Protein AF-A7TD59-F1 (afdb_monomer_lite)

Radius of gyration: 15.63 Å; chains: 1; bounding box: 38×25×46 Å

Organism: Nematostella vectensis (NCBI:txid45351)

Structure (mmCIF, N/CA/C/O backbone):
data_AF-A7TD59-F1
#
_entry.id   AF-A7TD59-F1
#
loop_
_atom_site.group_PDB
_atom_site.id
_atom_site.type_symbol
_atom_site.label_atom_id
_atom_site.label_alt_id
_atom_site.label_comp_id
_atom_site.label_asym_id
_atom_site.label_entity_id
_atom_site.label_seq_id
_atom_site.pdbx_PDB_ins_code
_atom_site.Cartn_x
_atom_site.Cartn_y
_atom_site.Cartn_z
_atom_site.occupancy
_atom_site.B_iso_or_equiv
_atom_site.auth_seq_id
_atom_site.auth_comp_id
_atom_site.auth_asym_id
_atom_site.auth_atom_id
_atom_site.pdbx_PDB_model_num
ATOM 1 N N . THR A 1 1 ? 8.533 -1.739 -22.600 1.00 69.38 1 THR A N 1
ATOM 2 C CA . THR A 1 1 ? 9.872 -2.380 -22.702 1.00 69.38 1 THR A CA 1
ATOM 3 C C . THR A 1 1 ? 10.153 -3.198 -21.450 1.00 69.38 1 THR A C 1
ATOM 5 O O . THR A 1 1 ? 9.457 -2.993 -20.465 1.00 69.38 1 THR A O 1
ATOM 8 N N . THR A 1 2 ? 11.112 -4.129 -21.446 1.00 75.88 2 THR A N 1
ATOM 9 C CA . THR A 1 2 ? 11.546 -4.809 -20.208 1.00 75.88 2 THR A CA 1
ATOM 10 C C . THR A 1 2 ? 13.013 -4.498 -19.954 1.00 75.88 2 THR A C 1
ATOM 12 O O . THR A 1 2 ? 13.840 -4.724 -20.834 1.00 75.88 2 THR A O 1
ATOM 15 N N . VAL A 1 3 ? 13.325 -3.975 -18.768 1.00 78.25 3 VAL A N 1
ATOM 16 C CA . VAL A 1 3 ? 14.696 -3.672 -18.338 1.00 78.25 3 VAL A CA 1
ATOM 17 C C . VAL A 1 3 ? 15.081 -4.638 -17.224 1.00 78.25 3 VAL A C 1
ATOM 19 O O . VAL A 1 3 ? 14.393 -4.714 -16.207 1.00 78.25 3 VAL A O 1
ATOM 22 N N . ALA A 1 4 ? 16.180 -5.367 -17.429 1.00 78.88 4 ALA A N 1
ATOM 23 C CA . ALA A 1 4 ? 16.814 -6.206 -16.419 1.00 78.88 4 ALA A CA 1
ATOM 24 C C . ALA A 1 4 ? 18.222 -5.668 -16.153 1.00 78.88 4 ALA A C 1
ATOM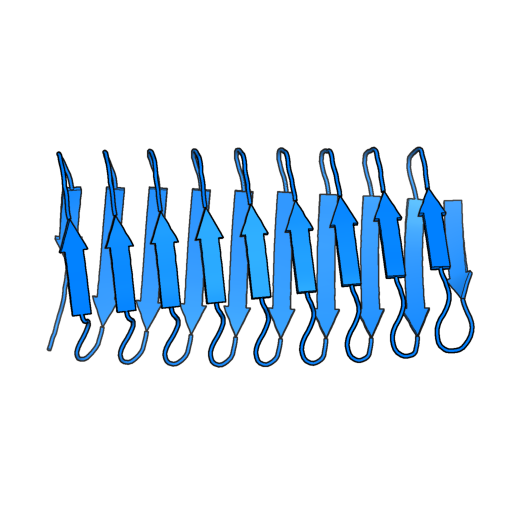 26 O O . ALA A 1 4 ? 19.025 -5.577 -17.083 1.00 78.88 4 ALA A O 1
ATOM 27 N N . ALA A 1 5 ? 18.508 -5.281 -14.911 1.00 71.38 5 ALA A N 1
ATOM 28 C CA . ALA A 1 5 ? 19.743 -4.581 -14.567 1.00 71.38 5 ALA A CA 1
ATOM 29 C C . ALA A 1 5 ? 20.557 -5.297 -13.470 1.00 71.38 5 ALA A C 1
ATOM 31 O O . ALA A 1 5 ? 20.006 -5.987 -12.612 1.00 71.38 5 ALA A O 1
ATOM 32 N N . THR A 1 6 ? 21.882 -5.147 -13.561 1.00 62.97 6 THR A N 1
ATOM 33 C CA . THR A 1 6 ? 22.938 -5.722 -12.698 1.00 62.97 6 THR A CA 1
ATOM 34 C C . THR A 1 6 ? 23.104 -4.927 -11.390 1.00 62.97 6 THR A C 1
ATOM 36 O O . THR A 1 6 ? 22.471 -3.888 -11.290 1.00 62.97 6 THR A O 1
ATOM 39 N N . PRO A 1 7 ? 23.952 -5.329 -10.414 1.00 69.75 7 PRO A N 1
ATOM 40 C CA . PRO A 1 7 ? 24.019 -4.710 -9.084 1.00 69.75 7 PRO A CA 1
ATOM 41 C C . PRO A 1 7 ? 24.201 -3.193 -9.068 1.00 69.75 7 PRO A C 1
ATOM 43 O O . PRO A 1 7 ? 25.058 -2.660 -9.767 1.00 69.75 7 PRO A O 1
ATOM 46 N N . SER A 1 8 ? 23.418 -2.540 -8.214 1.00 76.31 8 SER A N 1
ATOM 47 C CA . SER A 1 8 ? 23.323 -1.093 -8.005 1.00 76.31 8 SER A CA 1
ATOM 48 C C . SER A 1 8 ? 23.076 -0.279 -9.280 1.00 76.31 8 SER A C 1
ATOM 50 O O . SER A 1 8 ? 23.808 0.676 -9.542 1.00 76.31 8 SER A O 1
ATOM 52 N N . PRO A 1 9 ? 22.078 -0.639 -10.109 1.00 81.62 9 PRO A N 1
ATOM 53 C CA . PRO A 1 9 ? 21.825 0.082 -11.342 1.00 81.62 9 PRO A CA 1
ATOM 54 C C . PRO A 1 9 ? 21.027 1.362 -11.077 1.00 81.62 9 PRO A C 1
ATOM 56 O O . PRO A 1 9 ? 20.126 1.377 -10.236 1.00 81.62 9 PRO A O 1
ATOM 59 N N . THR A 1 10 ? 21.302 2.397 -11.867 1.00 84.69 10 THR A N 1
ATOM 60 C CA . THR A 1 10 ? 20.399 3.541 -12.041 1.00 84.69 10 THR A CA 1
ATOM 61 C C . THR A 1 10 ? 19.603 3.326 -13.323 1.00 84.69 10 THR A C 1
ATOM 63 O O . THR A 1 10 ? 20.189 3.103 -14.385 1.00 84.69 10 THR A O 1
ATOM 66 N N . VAL A 1 11 ? 18.276 3.336 -13.224 1.00 81.88 11 VAL A N 1
ATOM 67 C CA . VAL A 1 11 ? 17.365 3.116 -14.351 1.00 81.88 11 VAL A CA 1
ATOM 68 C C . VAL A 1 11 ? 16.422 4.306 -14.465 1.00 81.88 11 VAL A C 1
ATOM 70 O O . VAL A 1 11 ? 15.571 4.493 -13.604 1.00 81.88 11 VAL A O 1
ATOM 73 N N . GLU A 1 12 ? 16.547 5.057 -15.557 1.00 82.94 12 GLU A N 1
ATOM 74 C CA . GLU A 1 12 ? 15.649 6.160 -15.909 1.00 82.94 12 GLU A CA 1
ATOM 75 C C . GLU A 1 12 ? 14.738 5.740 -17.065 1.00 82.94 12 GLU A C 1
ATOM 77 O O . GLU A 1 12 ? 15.205 5.301 -18.123 1.00 82.94 12 GLU A O 1
ATOM 82 N N . ILE A 1 13 ? 13.423 5.853 -16.871 1.00 74.81 13 ILE A N 1
ATOM 83 C CA . ILE A 1 13 ? 12.421 5.439 -17.857 1.00 74.81 13 ILE A CA 1
ATOM 84 C C . ILE A 1 13 ? 11.358 6.516 -18.030 1.00 74.81 13 ILE A C 1
ATOM 86 O O . ILE A 1 13 ? 10.703 6.944 -17.082 1.00 74.81 13 ILE A O 1
ATOM 90 N N . ALA A 1 14 ? 11.100 6.871 -19.287 1.00 72.56 14 ALA A N 1
ATOM 91 C CA . ALA A 1 14 ? 10.077 7.852 -19.625 1.00 72.56 14 ALA A CA 1
ATOM 92 C C . ALA A 1 14 ? 8.659 7.260 -19.779 1.00 72.56 14 ALA A C 1
ATOM 94 O O . ALA A 1 14 ? 7.701 7.909 -19.375 1.00 72.56 14 ALA A O 1
ATOM 95 N N . LEU A 1 15 ? 8.492 6.064 -20.364 1.00 77.75 15 LEU A N 1
ATOM 96 C CA . LEU A 1 15 ? 7.165 5.489 -20.650 1.00 77.75 15 LEU A CA 1
ATOM 97 C C . LEU A 1 15 ? 7.147 3.950 -20.666 1.00 77.75 15 LEU A C 1
ATOM 99 O O . LEU A 1 15 ? 8.126 3.312 -21.071 1.00 77.75 15 LEU A O 1
ATOM 103 N N . ASP A 1 16 ? 5.993 3.377 -20.309 1.00 76.50 16 ASP A N 1
ATOM 104 C CA . ASP A 1 16 ? 5.516 2.031 -20.673 1.00 76.50 16 ASP A CA 1
ATOM 105 C C . ASP A 1 16 ? 6.562 0.917 -20.552 1.00 76.50 16 ASP A C 1
ATOM 107 O O . ASP A 1 16 ? 7.007 0.292 -21.529 1.00 76.50 16 ASP A O 1
ATOM 111 N N . THR A 1 17 ? 6.999 0.647 -19.326 1.00 76.94 17 THR A N 1
ATOM 112 C CA . THR A 1 17 ? 8.092 -0.293 -19.069 1.00 76.94 17 THR A CA 1
ATOM 113 C C . THR A 1 17 ? 7.864 -1.137 -17.823 1.00 76.94 17 THR A C 1
ATOM 115 O O . THR A 1 17 ? 7.274 -0.715 -16.831 1.00 76.94 17 THR A O 1
ATOM 118 N N . THR A 1 18 ? 8.364 -2.366 -17.892 1.00 81.88 18 THR A N 1
ATOM 119 C CA . THR A 1 18 ? 8.509 -3.261 -16.749 1.00 81.88 18 THR A CA 1
ATOM 120 C C . THR A 1 18 ? 9.975 -3.304 -16.341 1.00 81.88 18 THR A C 1
ATOM 122 O O . THR A 1 18 ? 10.841 -3.598 -17.171 1.00 81.88 18 THR A O 1
ATOM 125 N N . VAL A 1 19 ? 10.257 -3.034 -15.070 1.00 80.75 19 VAL A N 1
ATOM 126 C CA . VAL A 1 19 ? 11.617 -3.040 -14.517 1.00 80.75 19 VAL A CA 1
ATOM 127 C C . VAL A 1 19 ? 11.778 -4.196 -13.548 1.00 80.75 19 VAL A C 1
ATOM 129 O O . VAL A 1 19 ? 10.979 -4.345 -12.627 1.00 80.75 19 VAL A O 1
ATOM 132 N N . ALA A 1 20 ? 12.839 -4.977 -13.740 1.00 83.62 20 ALA A N 1
ATOM 133 C CA . ALA A 1 20 ? 13.334 -5.949 -12.775 1.00 83.62 20 ALA A CA 1
ATOM 134 C C . ALA A 1 20 ? 14.802 -5.626 -12.457 1.00 83.62 20 ALA A C 1
ATOM 136 O O . ALA A 1 20 ? 15.675 -5.820 -13.304 1.00 83.62 20 ALA A O 1
ATOM 137 N N . ALA A 1 21 ? 15.096 -5.099 -11.267 1.00 78.94 21 ALA A N 1
ATOM 138 C CA . ALA A 1 21 ? 16.436 -4.592 -10.952 1.00 78.94 21 ALA A CA 1
ATOM 139 C C . ALA A 1 21 ? 16.951 -5.094 -9.599 1.00 78.94 21 ALA A C 1
ATOM 141 O O . ALA A 1 21 ? 16.226 -5.058 -8.600 1.00 78.94 21 ALA A O 1
ATOM 142 N N . THR A 1 22 ? 18.204 -5.570 -9.580 1.00 78.06 22 THR A N 1
ATOM 143 C CA . THR A 1 22 ? 18.815 -6.168 -8.384 1.00 78.06 22 THR A CA 1
ATOM 144 C C . THR A 1 22 ? 20.346 -6.084 -8.348 1.00 78.06 22 THR A C 1
ATOM 146 O O . THR A 1 22 ? 20.957 -6.281 -9.402 1.00 78.06 22 THR A O 1
ATOM 149 N N . PRO A 1 23 ? 20.993 -6.018 -7.159 1.00 80.69 23 PRO A N 1
ATOM 150 C CA . PRO A 1 23 ? 20.570 -5.449 -5.863 1.00 80.69 23 PRO A CA 1
ATOM 151 C C . PRO A 1 23 ? 20.668 -3.916 -5.775 1.00 80.69 23 PRO A C 1
ATOM 153 O O . PRO A 1 23 ? 21.443 -3.316 -6.503 1.00 80.69 23 PRO A O 1
ATOM 156 N N . SER A 1 24 ? 19.934 -3.293 -4.850 1.00 79.00 24 SER A N 1
ATOM 157 C CA . SER A 1 24 ? 19.988 -1.858 -4.491 1.00 79.00 24 SER A CA 1
ATOM 158 C C . SER A 1 24 ? 19.874 -0.869 -5.660 1.00 79.00 24 SER A C 1
ATOM 160 O O . SER A 1 24 ? 20.749 -0.015 -5.811 1.00 79.00 24 SER A O 1
ATOM 162 N N . PRO A 1 25 ? 18.847 -0.991 -6.521 1.00 81.31 25 PRO A N 1
ATOM 163 C CA . PRO A 1 25 ? 18.673 -0.084 -7.646 1.00 81.31 25 PRO A CA 1
ATOM 164 C C . PRO A 1 25 ? 18.111 1.277 -7.242 1.00 81.31 25 PRO A C 1
ATOM 166 O O . PRO A 1 25 ? 17.303 1.368 -6.320 1.00 81.31 25 PRO A O 1
ATOM 169 N N . THR A 1 26 ? 18.472 2.294 -8.020 1.00 85.62 26 THR A N 1
ATOM 170 C CA . THR A 1 26 ? 17.741 3.561 -8.097 1.00 85.62 26 THR A CA 1
ATOM 171 C C . THR A 1 26 ? 16.918 3.549 -9.377 1.00 85.62 26 THR A C 1
ATOM 173 O O . THR A 1 26 ? 17.464 3.354 -10.465 1.00 85.62 26 THR A O 1
ATOM 176 N N . VAL A 1 27 ? 15.604 3.700 -9.258 1.00 82.12 27 VAL A N 1
ATOM 177 C CA . VAL A 1 27 ? 14.675 3.624 -10.387 1.00 82.12 27 VAL A CA 1
ATOM 178 C C . VAL A 1 27 ? 13.836 4.893 -10.423 1.00 82.12 27 VAL A C 1
ATOM 180 O O . VAL A 1 27 ? 13.055 5.129 -9.507 1.00 82.12 27 VAL A O 1
ATOM 183 N N . GLU A 1 28 ? 13.980 5.668 -11.492 1.00 82.88 28 GLU A N 1
ATOM 184 C CA . GLU A 1 28 ? 13.228 6.899 -11.741 1.00 82.88 28 GLU A CA 1
ATOM 185 C C . GLU A 1 28 ? 12.307 6.699 -12.943 1.00 82.88 28 GLU A C 1
ATOM 187 O O . GLU A 1 28 ? 12.749 6.298 -14.030 1.00 82.88 28 GLU A O 1
ATOM 192 N N . ILE A 1 29 ? 11.007 6.940 -12.751 1.00 73.94 29 ILE A N 1
ATOM 193 C CA . ILE A 1 29 ? 10.011 6.667 -13.785 1.00 73.94 29 ILE A CA 1
ATOM 194 C C . ILE A 1 29 ? 8.971 7.770 -13.923 1.00 73.94 29 ILE A C 1
ATOM 196 O O . ILE A 1 29 ? 8.309 8.162 -12.966 1.00 73.94 29 ILE A O 1
ATOM 200 N N . ALA A 1 30 ? 8.730 8.192 -15.162 1.00 71.94 30 ALA A N 1
ATOM 201 C CA . ALA A 1 30 ? 7.726 9.208 -15.444 1.00 71.94 30 ALA A CA 1
ATOM 202 C C . ALA A 1 30 ? 6.289 8.659 -15.589 1.00 71.94 30 ALA A C 1
ATOM 204 O O . ALA A 1 30 ? 5.383 9.226 -14.983 1.00 71.94 30 ALA A O 1
ATOM 205 N N . LEU A 1 31 ? 6.035 7.596 -16.370 1.00 76.50 31 LEU A N 1
ATOM 206 C CA . LEU A 1 31 ? 4.652 7.219 -16.721 1.00 76.50 31 LEU A CA 1
ATOM 207 C C . LEU A 1 31 ? 4.427 5.718 -16.987 1.00 76.50 31 LEU A C 1
ATOM 209 O O . LEU A 1 31 ? 5.215 5.095 -17.698 1.00 76.50 31 LEU A O 1
ATOM 213 N N . ASP A 1 32 ? 3.307 5.192 -16.470 1.00 76.56 32 ASP A N 1
ATOM 214 C CA . ASP A 1 32 ? 2.684 3.897 -16.809 1.00 76.56 32 ASP A CA 1
ATOM 215 C C . ASP A 1 32 ? 3.652 2.700 -16.722 1.00 76.56 32 ASP A C 1
ATOM 217 O O . ASP A 1 32 ? 4.076 2.114 -17.719 1.00 76.56 32 ASP A O 1
ATOM 221 N N . THR A 1 33 ? 4.039 2.302 -15.505 1.00 74.12 33 THR A N 1
ATOM 222 C CA . THR A 1 33 ? 5.033 1.228 -15.313 1.00 74.12 33 THR A CA 1
ATOM 223 C C . THR A 1 33 ? 4.747 0.271 -14.169 1.00 74.12 33 THR A C 1
ATOM 225 O O . THR A 1 33 ? 3.984 0.535 -13.237 1.00 74.12 33 THR A O 1
ATOM 228 N N . THR A 1 34 ? 5.410 -0.884 -14.259 1.00 82.19 34 THR A N 1
ATOM 229 C CA . THR A 1 34 ? 5.479 -1.880 -13.191 1.00 82.19 34 THR A CA 1
ATOM 230 C C . THR A 1 34 ? 6.929 -2.086 -12.775 1.00 82.19 34 THR A C 1
ATOM 232 O O . THR A 1 34 ? 7.776 -2.407 -13.612 1.00 82.19 34 THR A O 1
ATOM 235 N N . VAL A 1 35 ? 7.213 -1.944 -11.482 1.00 80.75 35 VAL A N 1
ATOM 236 C CA . VAL A 1 35 ? 8.561 -2.098 -10.920 1.00 80.75 35 VAL A CA 1
ATOM 237 C C . VAL A 1 35 ? 8.602 -3.272 -9.955 1.00 80.75 35 VAL A C 1
ATOM 239 O O . VAL A 1 35 ? 7.818 -3.329 -9.011 1.00 80.75 35 VAL A O 1
ATOM 242 N N . ALA A 1 36 ? 9.554 -4.178 -10.172 1.00 83.19 36 ALA A N 1
ATOM 243 C CA . ALA A 1 36 ? 9.964 -5.210 -9.231 1.00 83.19 36 ALA A CA 1
ATOM 244 C C . ALA A 1 36 ? 11.449 -5.011 -8.890 1.00 83.19 36 ALA A 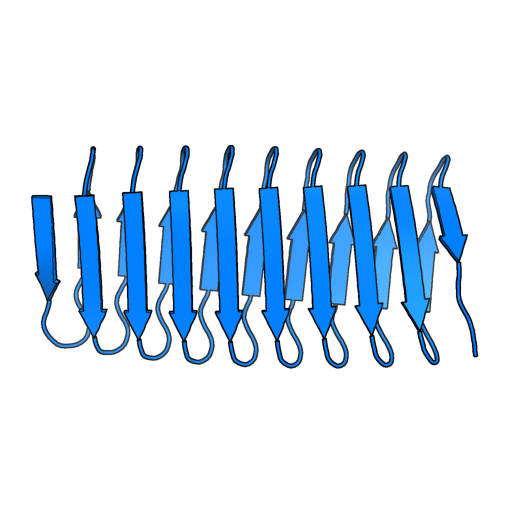C 1
ATOM 246 O O . ALA A 1 36 ? 12.325 -5.253 -9.721 1.00 83.19 36 ALA A O 1
ATOM 247 N N . ALA A 1 37 ? 11.756 -4.542 -7.682 1.00 79.50 37 ALA A N 1
ATOM 248 C CA . ALA A 1 37 ? 13.116 -4.128 -7.333 1.00 79.50 37 ALA A CA 1
ATOM 249 C C . ALA A 1 37 ? 13.559 -4.705 -5.985 1.00 79.50 37 ALA A C 1
ATOM 251 O O . ALA A 1 37 ? 12.839 -4.593 -4.989 1.00 79.50 37 ALA A O 1
ATOM 252 N N . THR A 1 38 ? 14.733 -5.350 -5.956 1.00 78.88 38 THR A N 1
ATOM 253 C CA . THR A 1 38 ? 15.225 -6.029 -4.744 1.00 78.88 38 THR A CA 1
ATOM 254 C C . THR A 1 38 ? 16.742 -6.158 -4.675 1.00 78.88 38 THR A C 1
ATOM 256 O O . THR A 1 38 ? 17.344 -6.344 -5.723 1.00 78.88 38 THR A O 1
ATOM 259 N N . PRO A 1 39 ? 17.379 -6.235 -3.489 1.00 81.56 39 PRO A N 1
ATOM 260 C CA . PRO A 1 39 ? 17.048 -5.639 -2.187 1.00 81.56 39 PRO A CA 1
ATOM 261 C C . PRO A 1 39 ? 17.251 -4.122 -2.113 1.00 81.56 39 PRO A C 1
ATOM 263 O O . PRO A 1 39 ? 18.038 -3.584 -2.876 1.00 81.56 39 PRO A O 1
ATOM 266 N N . SER A 1 40 ? 16.600 -3.458 -1.157 1.00 80.44 40 SER A N 1
ATOM 267 C CA . SER A 1 40 ? 16.800 -2.047 -0.767 1.00 80.44 40 SER A CA 1
ATOM 268 C C . SER A 1 40 ? 16.809 -1.042 -1.922 1.00 80.44 40 SER A C 1
ATOM 270 O O . SER A 1 40 ? 17.793 -0.319 -2.083 1.00 80.44 40 SER A O 1
ATOM 272 N N . PRO A 1 41 ? 15.766 -1.025 -2.771 1.00 81.44 41 PRO A N 1
ATOM 273 C CA . PRO A 1 41 ? 15.687 -0.075 -3.868 1.00 81.44 41 PRO A CA 1
ATOM 274 C C . PRO A 1 41 ? 15.269 1.325 -3.399 1.00 81.44 41 PRO A C 1
ATOM 276 O O . PRO A 1 41 ? 14.497 1.462 -2.447 1.00 81.44 41 PRO A O 1
ATOM 279 N N . THR A 1 42 ? 15.701 2.336 -4.147 1.00 86.31 42 THR A N 1
ATOM 280 C CA . THR A 1 42 ? 15.102 3.675 -4.150 1.00 86.31 42 THR A CA 1
ATOM 281 C C . THR A 1 42 ? 14.277 3.815 -5.422 1.00 86.31 42 THR A C 1
ATOM 283 O O . THR A 1 42 ? 14.787 3.581 -6.518 1.00 86.31 42 THR A O 1
ATOM 286 N N . VAL A 1 43 ? 12.996 4.140 -5.287 1.00 82.94 43 VAL A N 1
ATOM 287 C CA . VAL A 1 43 ? 12.048 4.191 -6.402 1.00 82.94 43 VAL A CA 1
ATOM 288 C C . VAL A 1 43 ? 11.306 5.521 -6.368 1.00 82.94 43 VAL A C 1
ATOM 290 O O . VAL A 1 43 ? 10.560 5.765 -5.426 1.00 82.94 43 VAL A O 1
ATOM 293 N N . GLU A 1 44 ? 11.482 6.340 -7.401 1.00 83.50 44 GLU A N 1
ATOM 294 C CA . GLU A 1 44 ? 10.772 7.609 -7.589 1.00 83.50 44 GLU A CA 1
ATOM 295 C C . GLU A 1 44 ? 9.887 7.515 -8.832 1.00 83.50 44 GLU A C 1
ATOM 297 O O . GLU A 1 44 ? 10.353 7.143 -9.916 1.00 83.50 44 GLU A O 1
ATOM 302 N N . ILE A 1 45 ? 8.587 7.791 -8.680 1.00 74.31 45 ILE A N 1
ATOM 303 C CA . ILE A 1 45 ? 7.638 7.629 -9.779 1.00 74.31 45 ILE A CA 1
ATOM 304 C C . ILE A 1 45 ? 6.570 8.719 -9.843 1.00 74.31 45 ILE A C 1
ATOM 306 O O . ILE A 1 45 ? 5.822 8.952 -8.895 1.00 74.31 45 ILE A O 1
ATOM 310 N N . ALA A 1 46 ? 6.391 9.301 -11.028 1.00 73.50 46 ALA A N 1
ATOM 311 C CA . ALA A 1 46 ? 5.430 10.378 -11.219 1.00 73.50 46 ALA A CA 1
ATOM 312 C C . ALA A 1 46 ? 3.971 9.906 -11.431 1.00 73.50 46 ALA A C 1
ATOM 314 O O . ALA A 1 46 ? 3.088 10.380 -10.719 1.00 73.50 46 ALA A O 1
ATOM 315 N N . LEU A 1 47 ? 3.665 9.004 -12.380 1.00 77.69 47 LEU A N 1
ATOM 316 C CA . LEU A 1 47 ? 2.267 8.739 -12.791 1.00 77.69 47 LEU A CA 1
ATOM 317 C C . LEU A 1 47 ? 1.922 7.268 -13.088 1.00 77.69 47 LEU A C 1
ATOM 319 O O . LEU A 1 47 ? 2.596 6.624 -13.890 1.00 77.69 47 LEU A O 1
ATOM 323 N N . ASN A 1 48 ? 0.775 6.811 -12.559 1.00 78.94 48 ASN A N 1
ATOM 324 C CA . ASN A 1 48 ? 0.062 5.572 -12.922 1.00 78.94 48 ASN A CA 1
ATOM 325 C C . ASN A 1 48 ? 0.897 4.286 -12.806 1.00 78.94 48 ASN A C 1
ATOM 327 O O . ASN A 1 48 ? 1.128 3.581 -13.791 1.00 78.94 48 ASN A O 1
ATOM 331 N N . THR A 1 49 ? 1.373 3.945 -11.611 1.00 73.75 49 THR A N 1
ATOM 332 C CA . THR A 1 49 ? 2.350 2.853 -11.472 1.00 73.75 49 THR A CA 1
ATOM 333 C C . THR A 1 49 ? 2.035 1.855 -10.381 1.00 73.75 49 THR A C 1
ATOM 335 O O . THR A 1 49 ? 1.326 2.133 -9.412 1.00 73.75 49 THR A O 1
ATOM 338 N N . THR A 1 50 ? 2.568 0.648 -10.573 1.00 82.88 50 THR A N 1
ATOM 339 C CA . THR A 1 50 ? 2.531 -0.431 -9.585 1.00 82.88 50 THR A CA 1
ATOM 340 C C . THR A 1 50 ? 3.950 -0.787 -9.163 1.00 82.88 50 THR A C 1
ATOM 342 O O . THR A 1 50 ? 4.780 -1.147 -10.000 1.00 82.88 50 THR A O 1
ATOM 345 N N . VAL A 1 51 ? 4.226 -0.721 -7.861 1.00 81.69 51 VAL A N 1
ATOM 346 C CA . VAL A 1 51 ? 5.548 -1.012 -7.292 1.00 81.69 51 VAL A CA 1
ATOM 347 C C . VAL A 1 51 ? 5.473 -2.208 -6.356 1.00 81.69 51 VAL A C 1
ATOM 349 O O . VAL A 1 51 ? 4.683 -2.218 -5.414 1.00 81.69 51 VAL A O 1
ATOM 352 N N . ALA A 1 52 ? 6.342 -3.190 -6.594 1.00 84.31 52 ALA A N 1
ATOM 353 C CA . ALA A 1 52 ? 6.652 -4.281 -5.683 1.00 84.31 52 ALA A CA 1
ATOM 354 C C . ALA A 1 52 ? 8.142 -4.215 -5.312 1.00 84.31 52 ALA A C 1
ATOM 356 O O . ALA A 1 52 ? 9.015 -4.491 -6.137 1.00 84.31 52 ALA A O 1
ATOM 357 N N . ALA A 1 53 ? 8.453 -3.830 -4.075 1.00 81.44 53 ALA A N 1
ATOM 358 C CA . ALA A 1 53 ? 9.827 -3.529 -3.675 1.00 81.44 53 ALA A CA 1
ATOM 359 C C . ALA A 1 53 ? 10.189 -4.189 -2.341 1.00 81.44 53 ALA A C 1
ATOM 361 O O . ALA A 1 53 ? 9.472 -4.041 -1.349 1.00 81.44 53 ALA A O 1
ATOM 362 N N . THR A 1 54 ? 11.294 -4.943 -2.318 1.00 80.06 54 THR A N 1
ATOM 363 C CA . THR A 1 54 ? 11.716 -5.693 -1.121 1.00 80.06 54 THR A CA 1
ATOM 364 C C . THR A 1 54 ? 13.218 -5.949 -1.080 1.00 80.06 54 THR A C 1
ATOM 366 O O . THR A 1 54 ? 13.786 -6.128 -2.144 1.00 80.06 54 THR A O 1
ATOM 369 N N . PRO A 1 55 ? 13.871 -6.128 0.081 1.00 82.19 55 PRO A N 1
ATOM 370 C CA . PRO A 1 55 ? 13.573 -5.574 1.398 1.00 82.19 55 PRO A CA 1
ATOM 371 C C . PRO A 1 55 ? 13.860 -4.073 1.557 1.00 82.19 55 PRO A C 1
ATOM 373 O O . PRO A 1 55 ? 14.692 -3.551 0.832 1.00 82.19 55 PRO A O 1
ATOM 376 N N . SER A 1 56 ? 13.240 -3.408 2.537 1.00 81.38 56 SER A N 1
ATOM 377 C CA . SER A 1 56 ? 13.545 -2.034 2.999 1.00 81.38 56 SER A CA 1
ATOM 378 C C . SER A 1 56 ? 13.670 -0.978 1.896 1.00 81.38 56 SER A C 1
ATOM 380 O O . SER A 1 56 ? 14.724 -0.352 1.773 1.00 81.38 56 SER A O 1
ATOM 382 N N . PRO A 1 57 ? 12.638 -0.812 1.051 1.00 82.31 57 PRO A N 1
ATOM 383 C CA . PRO A 1 57 ? 12.672 0.169 -0.021 1.00 82.31 57 PRO A CA 1
ATOM 384 C C . PRO A 1 57 ? 12.360 1.591 0.471 1.00 82.31 57 PRO A C 1
ATOM 386 O O . PRO A 1 57 ? 11.590 1.770 1.419 1.00 82.31 57 PRO A O 1
ATOM 389 N N . THR A 1 58 ? 12.886 2.581 -0.249 1.00 87.56 58 THR A N 1
ATOM 390 C CA . THR A 1 58 ? 12.430 3.979 -0.198 1.00 87.56 58 THR A CA 1
ATOM 391 C C . THR A 1 58 ? 11.643 4.271 -1.467 1.00 87.56 58 THR A C 1
ATOM 393 O O . THR A 1 58 ? 12.119 3.986 -2.566 1.00 87.56 58 THR A O 1
ATOM 396 N N . VAL A 1 59 ? 10.420 4.769 -1.319 1.00 84.19 59 VAL A N 1
ATOM 397 C CA . VAL A 1 59 ? 9.425 4.783 -2.390 1.00 84.19 59 VAL A CA 1
ATOM 398 C C . VAL A 1 59 ? 8.690 6.129 -2.392 1.00 84.19 59 VAL A C 1
ATOM 400 O O . VAL A 1 59 ? 7.923 6.394 -1.474 1.00 84.19 59 VAL A O 1
ATOM 403 N N . GLU A 1 60 ? 8.904 6.958 -3.413 1.00 84.62 60 GLU A N 1
ATOM 404 C CA . GLU A 1 60 ? 8.279 8.283 -3.576 1.00 84.62 60 GLU A CA 1
ATOM 405 C C . GLU A 1 60 ? 7.380 8.306 -4.820 1.00 84.62 60 GLU A C 1
ATOM 407 O O . GLU A 1 60 ? 7.820 7.958 -5.921 1.00 84.62 60 GLU A O 1
ATOM 412 N N . LEU A 1 61 ? 6.085 8.611 -4.648 1.00 78.81 61 LEU A N 1
ATOM 413 C CA . LEU A 1 61 ? 5.099 8.531 -5.732 1.00 78.81 61 LEU A CA 1
ATOM 414 C C . LEU A 1 61 ? 4.149 9.723 -5.782 1.00 78.81 61 LEU A C 1
ATOM 416 O O . LEU A 1 61 ? 3.458 10.038 -4.815 1.00 78.81 61 LEU A O 1
ATOM 420 N N . ALA A 1 62 ? 4.004 10.316 -6.967 1.00 76.06 62 ALA A N 1
ATOM 421 C CA . ALA A 1 62 ? 3.180 11.509 -7.116 1.00 76.06 62 ALA A CA 1
ATOM 422 C C . ALA A 1 62 ? 1.691 11.213 -7.398 1.00 76.06 62 ALA A C 1
ATOM 424 O O . ALA A 1 62 ? 0.839 11.782 -6.716 1.00 76.06 62 ALA A O 1
ATOM 425 N N . LEU A 1 63 ? 1.326 10.367 -8.378 1.00 78.69 63 LEU A N 1
ATOM 426 C CA . LEU A 1 63 ? -0.078 10.313 -8.830 1.00 78.69 63 LEU A CA 1
ATOM 427 C C . LEU A 1 63 ? -0.589 8.940 -9.306 1.00 78.69 63 LEU A C 1
ATOM 429 O O . LEU A 1 63 ? -0.004 8.324 -10.195 1.00 78.69 63 LEU A O 1
ATOM 433 N N . ASN A 1 64 ? -1.752 8.518 -8.781 1.00 79.94 64 ASN A N 1
ATOM 434 C CA . ASN A 1 64 ? -2.498 7.304 -9.163 1.00 79.94 64 ASN A CA 1
ATOM 435 C C . ASN A 1 64 ? -1.678 6.007 -9.063 1.00 79.94 64 ASN A C 1
ATOM 437 O O . ASN A 1 64 ? -1.456 5.320 -10.060 1.00 79.94 64 ASN A O 1
ATOM 441 N N . THR A 1 65 ? -1.206 5.651 -7.873 1.00 76.81 65 THR A N 1
ATOM 442 C CA . THR A 1 65 ? -0.225 4.564 -7.737 1.00 76.81 65 THR A CA 1
ATOM 443 C C . THR A 1 65 ? -0.625 3.502 -6.722 1.00 76.81 65 THR A C 1
ATOM 445 O O . THR A 1 65 ? -1.395 3.742 -5.789 1.00 76.81 65 THR A O 1
ATOM 448 N N . THR A 1 66 ? -0.117 2.287 -6.932 1.00 83.50 66 THR A N 1
ATOM 449 C CA . THR A 1 66 ? -0.284 1.153 -6.018 1.00 83.50 66 THR A CA 1
ATOM 450 C C . THR A 1 66 ? 1.078 0.653 -5.561 1.00 83.50 66 THR A C 1
ATOM 452 O O . THR A 1 66 ? 1.931 0.317 -6.383 1.00 83.50 66 THR A O 1
ATOM 455 N N . VAL A 1 67 ? 1.277 0.565 -4.247 1.00 82.62 67 VAL A N 1
ATOM 456 C CA . VAL A 1 67 ? 2.553 0.155 -3.650 1.00 82.62 67 VAL A CA 1
ATOM 457 C C . VAL A 1 67 ? 2.362 -1.069 -2.764 1.00 82.62 67 VAL A C 1
ATOM 459 O O . VAL A 1 67 ? 1.535 -1.064 -1.853 1.00 82.62 67 VAL A O 1
ATOM 462 N N . ALA A 1 68 ? 3.177 -2.095 -3.006 1.00 85.19 68 ALA A N 1
ATOM 463 C CA . ALA A 1 68 ? 3.382 -3.236 -2.126 1.00 85.19 68 ALA A CA 1
ATOM 464 C C . ALA A 1 68 ? 4.864 -3.305 -1.721 1.00 85.19 68 ALA A C 1
ATOM 466 O O . ALA A 1 68 ? 5.733 -3.610 -2.541 1.00 85.19 68 ALA A O 1
ATOM 467 N N . ALA A 1 69 ? 5.171 -3.010 -0.458 1.00 82.44 69 ALA A N 1
ATOM 468 C CA . ALA A 1 69 ? 6.552 -2.830 -0.012 1.00 82.44 69 ALA A CA 1
ATOM 469 C C . ALA A 1 69 ? 6.832 -3.552 1.312 1.00 82.44 69 ALA A C 1
ATOM 471 O O . ALA A 1 69 ? 6.100 -3.380 2.290 1.00 82.44 69 ALA A O 1
ATOM 472 N N . THR A 1 70 ? 7.882 -4.384 1.346 1.00 79.81 70 THR A N 1
ATOM 473 C CA . THR A 1 70 ? 8.218 -5.199 2.532 1.00 79.81 70 THR A CA 1
ATOM 474 C C . THR A 1 70 ? 9.702 -5.552 2.622 1.00 79.81 70 THR A C 1
ATOM 476 O O . THR A 1 70 ? 10.295 -5.727 1.567 1.00 79.81 70 THR A O 1
ATOM 479 N N . PRO A 1 71 ? 10.323 -5.750 3.806 1.00 82.94 71 PRO A N 1
ATOM 480 C CA . PRO A 1 71 ? 9.977 -5.252 5.131 1.00 82.94 71 PRO A CA 1
ATOM 481 C C . PRO A 1 71 ? 10.476 -3.818 5.367 1.00 82.94 71 PRO A C 1
ATOM 483 O O . PRO A 1 71 ? 11.434 -3.397 4.729 1.00 82.94 71 PRO A O 1
ATOM 486 N N . SER A 1 72 ? 9.869 -3.098 6.311 1.00 81.44 72 SER A N 1
ATOM 487 C CA . SER A 1 72 ? 10.288 -1.764 6.787 1.00 81.44 72 SER A CA 1
ATOM 488 C C . SER A 1 72 ? 10.497 -0.713 5.690 1.00 81.44 72 SER A C 1
ATOM 490 O O . SER A 1 72 ? 11.593 -0.163 5.585 1.00 81.44 72 SER A O 1
ATOM 492 N N . PRO A 1 73 ? 9.491 -0.462 4.833 1.00 83.31 73 PRO A N 1
ATOM 493 C CA . PRO A 1 73 ? 9.597 0.559 3.802 1.00 83.31 73 PRO A CA 1
ATOM 494 C C . PRO A 1 73 ? 9.394 1.977 4.352 1.00 83.31 73 PRO A C 1
ATOM 496 O O . PRO A 1 73 ? 8.635 2.179 5.304 1.00 83.31 73 PRO A O 1
ATOM 499 N N . THR A 1 74 ? 9.992 2.948 3.665 1.00 88.44 74 THR A N 1
ATOM 500 C CA . THR A 1 74 ? 9.612 4.364 3.746 1.00 88.44 74 THR A CA 1
ATOM 501 C C . THR A 1 74 ? 8.853 4.717 2.475 1.00 88.44 74 THR A C 1
ATOM 503 O O . THR A 1 74 ? 9.376 4.506 1.378 1.00 88.44 74 THR A O 1
ATOM 506 N N . VAL A 1 75 ? 7.619 5.204 2.609 1.00 85.12 75 VAL A N 1
ATOM 507 C CA . VAL A 1 75 ? 6.743 5.507 1.472 1.00 85.12 75 VAL A CA 1
ATOM 508 C C . VAL A 1 75 ? 6.187 6.924 1.589 1.00 85.12 75 VAL A C 1
ATOM 510 O O . VAL A 1 75 ? 5.515 7.229 2.569 1.00 85.12 75 VAL A O 1
ATOM 513 N N . GLU A 1 76 ? 6.412 7.752 0.575 1.00 85.25 76 GLU A N 1
ATOM 514 C CA . GLU A 1 76 ? 5.871 9.110 0.465 1.00 85.25 76 GLU A CA 1
ATOM 515 C C . GLU A 1 76 ? 4.957 9.203 -0.761 1.00 85.25 76 GLU A C 1
ATOM 517 O O . GLU A 1 76 ? 5.343 8.803 -1.864 1.00 85.25 76 GLU A O 1
ATOM 522 N N . LEU A 1 77 ? 3.710 9.656 -0.572 1.00 79.25 77 LEU A N 1
ATOM 523 C CA . LEU A 1 77 ? 2.708 9.683 -1.641 1.00 79.25 77 LEU A CA 1
ATOM 524 C C . LEU A 1 77 ? 1.929 10.995 -1.701 1.00 79.25 77 LEU A C 1
ATOM 526 O O . LEU A 1 77 ? 1.335 11.431 -0.714 1.00 79.25 77 LEU A O 1
ATOM 530 N N . ALA A 1 78 ? 1.799 11.562 -2.900 1.00 76.56 78 ALA A N 1
ATOM 531 C CA . ALA A 1 78 ? 1.070 12.814 -3.069 1.00 76.56 78 ALA A CA 1
ATOM 532 C C . ALA A 1 78 ? -0.435 12.630 -3.363 1.00 76.56 78 ALA A C 1
ATOM 534 O O . ALA A 1 78 ? -1.251 13.257 -2.688 1.00 76.56 78 ALA A O 1
ATOM 535 N N . LEU A 1 79 ? -0.849 11.812 -4.346 1.00 79.12 79 LEU A N 1
ATOM 536 C CA . LEU A 1 79 ? -2.238 11.858 -4.846 1.00 79.12 79 LEU A CA 1
ATOM 537 C C . LEU A 1 79 ? -2.818 10.514 -5.324 1.00 79.12 79 LEU A C 1
ATOM 539 O O . LEU A 1 79 ? -2.253 9.857 -6.197 1.00 79.12 79 LEU A O 1
ATOM 543 N N . ASN A 1 80 ? -4.021 10.171 -4.839 1.00 79.56 80 ASN A N 1
ATOM 544 C CA . ASN A 1 80 ? -4.834 9.027 -5.295 1.00 79.56 80 ASN A CA 1
ATOM 545 C C . ASN A 1 80 ? -4.095 7.680 -5.242 1.00 79.56 80 ASN A C 1
ATOM 547 O O . ASN A 1 80 ? -3.926 7.015 -6.264 1.00 79.56 80 ASN A O 1
ATOM 551 N N . THR A 1 81 ? -3.636 7.261 -4.067 1.00 75.94 81 THR A N 1
ATOM 552 C CA . THR A 1 81 ? -2.766 6.081 -3.955 1.00 75.94 81 THR A CA 1
ATOM 553 C C . THR A 1 81 ? -3.319 5.00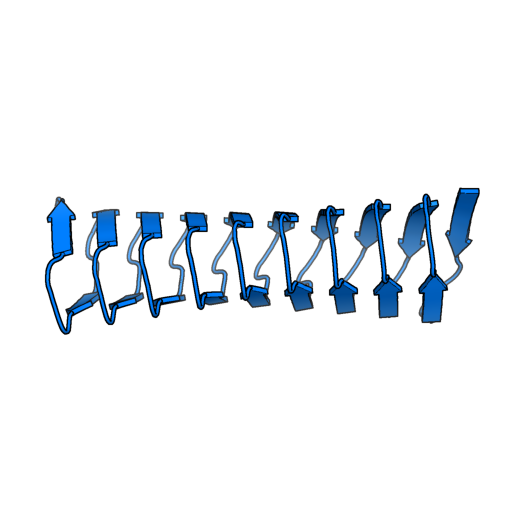2 -3.032 1.00 75.94 81 THR A C 1
ATOM 555 O O . THR A 1 81 ? -4.116 5.256 -2.125 1.00 75.94 81 THR A O 1
ATOM 558 N N . THR A 1 82 ? -2.909 3.759 -3.290 1.00 82.94 82 THR A N 1
ATOM 559 C CA . THR A 1 82 ? -3.185 2.608 -2.422 1.00 82.94 82 THR A CA 1
ATOM 560 C C . THR A 1 82 ? -1.876 1.989 -1.958 1.00 82.94 82 THR A C 1
ATOM 562 O O . THR A 1 82 ? -1.018 1.652 -2.774 1.00 82.94 82 THR A O 1
ATOM 565 N N . VAL A 1 83 ? -1.733 1.804 -0.648 1.00 81.44 83 VAL A N 1
ATOM 566 C CA . VAL A 1 83 ? -0.497 1.301 -0.038 1.00 81.44 83 VAL A CA 1
ATOM 567 C C . VAL A 1 83 ? -0.779 0.064 0.797 1.00 81.44 83 VAL A C 1
ATOM 569 O O . VAL A 1 83 ? -1.633 0.086 1.682 1.00 81.44 83 VAL A O 1
ATOM 572 N N . ALA A 1 84 ? -0.002 -0.989 0.554 1.00 84.94 84 ALA A N 1
ATOM 573 C CA . ALA A 1 84 ? 0.127 -2.151 1.419 1.00 84.94 84 ALA A CA 1
ATOM 574 C C . ALA A 1 84 ? 1.595 -2.300 1.846 1.00 84.94 84 ALA A C 1
ATOM 576 O O . ALA A 1 84 ? 2.461 -2.642 1.038 1.00 84.94 84 ALA A O 1
ATOM 577 N N . ALA A 1 85 ? 1.891 -2.033 3.117 1.00 82.50 85 ALA A N 1
ATOM 578 C CA . ALA A 1 85 ? 3.268 -1.956 3.601 1.00 82.50 85 ALA A CA 1
ATOM 579 C C . ALA A 1 85 ? 3.459 -2.734 4.908 1.00 82.50 85 ALA A C 1
ATOM 581 O O . ALA A 1 85 ? 2.721 -2.532 5.876 1.00 82.50 85 ALA A O 1
ATOM 582 N N . THR A 1 86 ? 4.436 -3.647 4.941 1.00 79.31 86 THR A N 1
ATOM 583 C CA . THR A 1 86 ? 4.673 -4.509 6.115 1.00 79.31 86 THR A CA 1
ATOM 584 C C . THR A 1 86 ? 6.111 -4.993 6.217 1.00 79.31 86 THR A C 1
ATOM 586 O O . THR A 1 86 ? 6.704 -5.192 5.167 1.00 79.31 86 THR A O 1
ATOM 589 N N . PRO A 1 87 ? 6.655 -5.342 7.401 1.00 82.56 87 PRO A N 1
ATOM 590 C CA . PRO A 1 87 ? 6.429 -4.802 8.746 1.00 82.56 87 PRO A CA 1
ATOM 591 C C . PRO A 1 87 ? 6.967 -3.386 8.964 1.00 82.56 87 PRO A C 1
ATOM 593 O O . PRO A 1 87 ? 7.894 -2.980 8.277 1.00 82.56 87 PRO A O 1
ATOM 596 N N . SER A 1 88 ? 6.434 -2.678 9.963 1.00 80.50 88 SER A N 1
ATOM 597 C CA . SER A 1 88 ? 6.932 -1.394 10.494 1.00 80.50 88 SER A CA 1
ATOM 598 C C . SER A 1 88 ? 7.241 -0.325 9.441 1.00 80.50 88 SER A C 1
ATOM 600 O O . SER A 1 88 ? 8.377 0.146 9.375 1.00 80.50 88 SER A O 1
ATOM 602 N N . PRO A 1 89 ? 6.269 0.027 8.580 1.00 83.19 89 PRO A N 1
ATOM 603 C CA . PRO A 1 89 ? 6.474 1.060 7.578 1.00 83.19 89 PRO A CA 1
ATOM 604 C C . PRO A 1 89 ? 6.371 2.473 8.168 1.00 83.19 89 PRO A C 1
ATOM 606 O O . PRO A 1 89 ? 5.610 2.708 9.111 1.00 83.19 89 PRO A O 1
ATOM 609 N N . THR A 1 90 ? 7.063 3.412 7.528 1.00 87.75 90 THR A N 1
ATOM 610 C CA . THR A 1 90 ? 6.796 4.850 7.649 1.00 87.75 90 THR A CA 1
ATOM 611 C C . THR A 1 90 ? 6.076 5.297 6.383 1.00 87.75 90 THR A C 1
ATOM 613 O O . THR A 1 90 ? 6.576 5.052 5.284 1.00 87.75 90 THR A O 1
ATOM 616 N N . VAL A 1 91 ? 4.894 5.896 6.523 1.00 84.81 91 VAL A N 1
ATOM 617 C CA . VAL A 1 91 ? 4.051 6.307 5.393 1.00 84.81 91 VAL A CA 1
ATOM 618 C C . VAL A 1 91 ? 3.633 7.765 5.554 1.00 84.81 91 VAL A C 1
ATOM 620 O O . VAL A 1 91 ? 2.958 8.095 6.525 1.00 84.81 91 VAL A O 1
ATOM 623 N N . GLU A 1 92 ? 3.975 8.609 4.586 1.00 84.81 92 GLU A N 1
ATOM 624 C CA . GLU A 1 92 ? 3.543 10.008 4.510 1.00 84.81 92 GLU A CA 1
ATOM 625 C C . GLU A 1 92 ? 2.644 10.221 3.293 1.00 84.81 92 GLU A C 1
ATOM 627 O O . GLU A 1 92 ? 2.936 9.744 2.191 1.00 84.81 92 GLU A O 1
ATOM 632 N N . ILE A 1 93 ? 1.511 10.895 3.499 1.00 77.62 93 ILE A N 1
ATOM 633 C CA . ILE A 1 93 ? 0.479 11.065 2.480 1.00 77.62 93 ILE A CA 1
ATOM 634 C C . ILE A 1 93 ? -0.090 12.479 2.448 1.00 77.62 93 ILE A C 1
ATOM 636 O O . ILE A 1 93 ? -0.616 12.977 3.446 1.00 77.62 93 ILE A O 1
ATOM 640 N N . ALA A 1 94 ? -0.202 13.034 1.239 1.00 76.19 94 ALA A N 1
ATOM 641 C CA . ALA A 1 94 ? -0.912 14.289 1.023 1.00 76.19 94 ALA A CA 1
ATOM 642 C C . ALA A 1 94 ? -2.430 14.137 0.745 1.00 76.19 94 ALA A C 1
ATOM 644 O O . ALA A 1 94 ? -3.226 14.730 1.471 1.00 76.19 94 ALA A O 1
ATOM 645 N N . LEU A 1 95 ? -2.881 13.391 -0.280 1.00 78.19 95 LEU A N 1
ATOM 646 C CA . LEU A 1 95 ? -4.283 13.467 -0.756 1.00 78.19 95 LEU A CA 1
ATOM 647 C C . LEU A 1 95 ? -4.906 12.145 -1.247 1.00 78.19 95 LEU A C 1
ATOM 649 O O . LEU A 1 95 ? -4.357 11.472 -2.119 1.00 78.19 95 LEU A O 1
ATOM 653 N N . ASN A 1 96 ? -6.146 11.872 -0.810 1.00 78.69 96 ASN A N 1
ATOM 654 C CA . ASN A 1 96 ? -7.047 10.843 -1.363 1.00 78.69 96 ASN A CA 1
ATOM 655 C C . ASN A 1 96 ? -6.443 9.430 -1.404 1.00 78.69 96 ASN A C 1
ATOM 657 O O . ASN A 1 96 ? -6.277 8.856 -2.477 1.00 78.69 96 ASN A O 1
ATOM 661 N N . THR A 1 97 ? -6.118 8.832 -0.262 1.00 73.75 97 THR A N 1
ATOM 662 C CA . THR A 1 97 ? -5.428 7.530 -0.252 1.00 73.75 97 THR A CA 1
ATOM 663 C C . THR A 1 97 ? -6.090 6.487 0.633 1.00 73.75 97 THR A C 1
ATOM 665 O O . THR A 1 97 ? -6.868 6.788 1.544 1.00 73.75 97 THR A O 1
ATOM 668 N N . THR A 1 98 ? -5.757 5.230 0.347 1.00 82.25 98 THR A N 1
ATOM 669 C CA . THR A 1 98 ? -6.071 4.086 1.203 1.00 82.25 98 THR A CA 1
ATOM 670 C C . THR A 1 98 ? -4.782 3.420 1.664 1.00 82.25 98 THR A C 1
ATOM 672 O O . THR A 1 98 ? -3.952 3.032 0.843 1.00 82.25 98 THR A O 1
ATOM 675 N N . VAL A 1 99 ? -4.629 3.248 2.977 1.00 80.50 99 VAL A N 1
ATOM 676 C CA . VAL A 1 99 ? -3.444 2.627 3.582 1.00 80.50 99 VAL A CA 1
ATOM 677 C C . VAL A 1 99 ? -3.824 1.389 4.370 1.00 80.50 99 VAL A C 1
ATOM 679 O O . VAL A 1 99 ? -4.675 1.450 5.255 1.00 80.50 99 VAL A O 1
ATOM 682 N N . ALA A 1 100 ? -3.123 0.290 4.099 1.00 84.25 100 ALA A N 1
ATOM 683 C CA . ALA A 1 100 ? -3.063 -0.891 4.945 1.00 84.25 100 ALA A CA 1
ATOM 684 C C . ALA A 1 100 ? -1.611 -1.118 5.396 1.00 84.25 100 ALA A C 1
ATOM 686 O O . ALA A 1 100 ? -0.744 -1.465 4.590 1.00 84.25 100 ALA A O 1
ATOM 687 N N . ALA A 1 101 ? -1.331 -0.918 6.684 1.00 81.62 101 ALA A N 1
ATOM 688 C CA . ALA A 1 101 ? 0.035 -0.927 7.205 1.00 81.62 101 ALA A CA 1
ATOM 689 C C . ALA A 1 101 ? 0.149 -1.740 8.501 1.00 81.62 101 ALA A C 1
ATOM 691 O O . ALA A 1 101 ? -0.575 -1.491 9.467 1.00 81.62 101 ALA A O 1
ATOM 692 N N . THR A 1 102 ? 1.041 -2.738 8.528 1.00 78.00 102 THR A N 1
ATOM 693 C CA . THR A 1 102 ? 1.181 -3.651 9.682 1.00 78.00 102 THR A CA 1
ATOM 694 C C . THR A 1 102 ? 2.570 -4.270 9.788 1.00 78.00 102 THR A C 1
ATOM 696 O O . THR A 1 102 ? 3.171 -4.475 8.744 1.00 78.00 102 THR A O 1
ATOM 699 N N . PRO A 1 103 ? 3.058 -4.713 10.965 1.00 82.00 103 PRO A N 1
ATOM 700 C CA . PRO A 1 103 ? 2.836 -4.203 12.322 1.00 82.00 103 PRO A CA 1
ATOM 701 C C . PRO A 1 103 ? 3.486 -2.846 12.604 1.00 82.00 103 PRO A C 1
ATOM 703 O O . PRO A 1 103 ? 4.509 -2.526 12.012 1.00 82.00 103 PRO A O 1
ATOM 706 N N . SER A 1 104 ? 2.935 -2.104 13.566 1.00 80.25 104 SER A N 1
ATOM 707 C CA . SER A 1 104 ? 3.503 -0.881 14.164 1.00 80.25 104 SER A CA 1
ATOM 708 C C . SER A 1 104 ? 3.946 0.188 13.161 1.00 80.25 104 SER A C 1
ATOM 710 O O . SER A 1 104 ? 5.120 0.558 13.143 1.00 80.25 104 SER A O 1
ATOM 712 N N . PRO A 1 105 ? 3.034 0.654 12.289 1.00 82.12 105 PRO A N 1
ATOM 713 C CA . PRO A 1 105 ? 3.350 1.702 11.334 1.00 82.12 105 PRO A CA 1
ATOM 714 C C . PRO A 1 105 ? 3.363 3.095 11.977 1.00 82.12 105 PRO A C 1
ATOM 716 O O . PRO A 1 105 ? 2.613 3.359 12.922 1.00 82.12 105 PRO A O 1
ATOM 719 N N . THR A 1 106 ? 4.144 3.993 11.383 1.00 86.25 106 THR A N 1
ATOM 720 C CA . THR A 1 106 ? 4.003 5.445 11.551 1.00 86.25 106 THR A CA 1
ATOM 721 C C . THR A 1 106 ? 3.346 5.999 10.294 1.00 86.25 106 THR A C 1
ATOM 723 O O . THR A 1 106 ? 3.847 5.761 9.195 1.00 86.25 106 THR A O 1
ATOM 726 N N . VAL A 1 107 ? 2.214 6.686 10.437 1.00 83.38 107 VAL A N 1
ATOM 727 C CA . VAL A 1 107 ? 1.423 7.194 9.310 1.00 83.38 107 VAL A CA 1
ATOM 728 C C . VAL A 1 107 ? 1.096 8.672 9.516 1.00 83.38 107 VAL A C 1
ATOM 730 O O . VAL A 1 107 ? 0.429 9.013 10.488 1.00 83.38 107 VAL A O 1
ATOM 733 N N . GLU A 1 108 ? 1.510 9.529 8.587 1.00 83.56 108 GLU A N 1
ATOM 734 C CA . GLU A 1 108 ? 1.178 10.958 8.565 1.00 83.56 108 GLU A CA 1
ATOM 735 C C . GLU A 1 108 ? 0.316 11.288 7.346 1.00 83.56 108 GLU A C 1
ATOM 737 O O . GLU A 1 108 ? 0.575 10.814 6.235 1.00 83.56 108 GLU A O 1
ATOM 742 N N . ILE A 1 109 ? -0.758 12.052 7.562 1.00 76.06 109 ILE A N 1
ATOM 743 C CA . ILE A 1 109 ? -1.781 12.286 6.547 1.00 76.06 109 ILE A CA 1
ATOM 744 C C . ILE A 1 109 ? -2.308 13.715 6.558 1.00 76.06 109 ILE A C 1
ATOM 746 O O . ILE A 1 109 ? -2.882 14.173 7.547 1.00 76.06 109 ILE A O 1
ATOM 750 N N . ALA A 1 110 ? -2.314 14.347 5.383 1.00 74.69 110 ALA A N 1
ATOM 751 C CA . ALA A 1 110 ? -2.957 15.642 5.206 1.00 74.69 110 ALA A CA 1
ATOM 752 C C . ALA A 1 110 ? -4.479 15.567 4.910 1.00 74.69 110 ALA A C 1
ATOM 754 O O . ALA A 1 110 ? -5.264 16.137 5.668 1.00 74.69 110 ALA A O 1
ATOM 755 N N . LEU A 1 111 ? -4.948 14.918 3.828 1.00 76.69 111 LEU A N 1
ATOM 756 C CA . LEU A 1 111 ? -6.337 15.096 3.345 1.00 76.69 111 LEU A CA 1
ATOM 757 C C . LEU A 1 111 ? -7.032 13.828 2.810 1.00 76.69 111 LEU A C 1
ATOM 759 O O . LEU A 1 111 ? -6.510 13.144 1.931 1.00 76.69 111 LEU A O 1
ATOM 763 N N . ASN A 1 112 ? -8.296 13.626 3.219 1.00 76.69 112 ASN A N 1
ATOM 764 C CA . ASN A 1 112 ? -9.259 12.678 2.624 1.00 76.69 112 ASN A CA 1
ATOM 765 C C . ASN A 1 112 ? -8.741 11.233 2.506 1.00 76.69 112 ASN A C 1
ATOM 767 O O . ASN A 1 112 ? -8.588 10.717 1.403 1.00 76.69 112 ASN A O 1
ATOM 771 N N . THR A 1 113 ? -8.485 10.537 3.610 1.00 72.56 113 THR A N 1
ATOM 772 C CA . THR A 1 113 ? -7.908 9.181 3.544 1.00 72.56 113 THR A CA 1
ATOM 773 C C . THR A 1 113 ? -8.653 8.148 4.370 1.00 72.56 113 THR A C 1
ATOM 775 O O . THR A 1 113 ? -9.399 8.461 5.301 1.00 72.56 113 THR A O 1
ATOM 778 N N . THR A 1 114 ? -8.427 6.883 4.019 1.00 81.00 114 THR A N 1
ATOM 779 C CA . THR A 1 114 ? -8.825 5.728 4.824 1.00 81.00 114 THR A CA 1
ATOM 780 C C . THR A 1 114 ? -7.586 4.967 5.278 1.00 81.00 114 THR A C 1
ATOM 782 O O . THR A 1 114 ? -6.768 4.562 4.453 1.00 81.00 114 THR A O 1
ATOM 785 N N . VAL A 1 115 ? -7.457 4.735 6.583 1.00 79.06 115 VAL A N 1
ATOM 786 C CA . VAL A 1 115 ? -6.312 4.032 7.177 1.00 79.06 115 VAL A CA 1
ATOM 787 C C . VAL A 1 115 ? -6.778 2.800 7.932 1.00 79.06 115 VAL A C 1
ATOM 789 O O . VAL A 1 115 ? -7.637 2.892 8.807 1.00 79.06 115 VAL A O 1
ATOM 792 N N . ALA A 1 116 ? -6.156 1.663 7.637 1.00 83.00 116 ALA A N 1
ATOM 793 C CA . ALA A 1 116 ? -6.211 0.445 8.430 1.00 83.00 116 ALA A CA 1
ATOM 794 C C . ALA A 1 116 ? -4.794 0.103 8.916 1.00 83.00 116 ALA A C 1
ATOM 796 O O . ALA A 1 116 ? -3.930 -0.291 8.129 1.00 83.00 11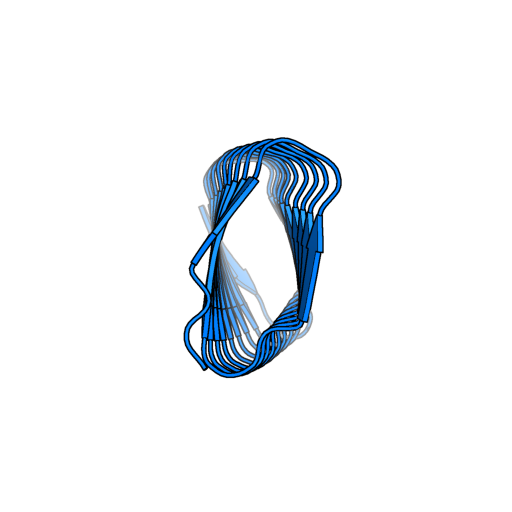6 ALA A O 1
ATOM 797 N N . ALA A 1 117 ? -4.540 0.270 10.213 1.00 80.38 117 ALA A N 1
ATOM 798 C CA . ALA A 1 117 ? -3.196 0.165 10.775 1.00 80.38 117 ALA A CA 1
ATOM 799 C C . ALA A 1 117 ? -3.179 -0.684 12.052 1.00 80.38 117 ALA A C 1
ATOM 801 O O . ALA A 1 117 ? -3.883 -0.392 13.017 1.00 80.38 117 ALA A O 1
ATOM 802 N N . THR A 1 118 ? -2.392 -1.762 12.068 1.00 77.31 118 THR A N 1
ATOM 803 C CA . THR A 1 118 ? -2.377 -2.721 13.190 1.00 77.31 118 THR A CA 1
ATOM 804 C C . THR A 1 118 ? -1.036 -3.432 13.316 1.00 77.31 118 THR A C 1
ATOM 806 O O . THR A 1 118 ? -0.384 -3.603 12.295 1.00 77.31 118 THR A O 1
ATOM 809 N N . PRO A 1 119 ? -0.641 -3.967 14.487 1.00 80.44 119 PRO A N 1
ATOM 810 C CA . PRO A 1 119 ? -0.851 -3.480 15.855 1.00 80.44 119 PRO A CA 1
ATOM 811 C C . PRO A 1 119 ? -0.060 -2.206 16.190 1.00 80.44 119 PRO A C 1
ATOM 813 O O . PRO A 1 119 ? 0.988 -1.963 15.600 1.00 80.44 119 PRO A O 1
ATOM 816 N N . SER A 1 120 ? -0.520 -1.448 17.188 1.00 78.75 120 SER A N 1
ATOM 817 C CA . SER A 1 120 ? 0.165 -0.298 17.808 1.00 78.75 120 SER A CA 1
ATOM 818 C C . SER A 1 120 ? 0.664 0.782 16.835 1.00 78.75 120 SER A C 1
ATOM 820 O O . SER A 1 120 ? 1.862 1.070 16.817 1.00 78.75 120 SER A O 1
ATOM 822 N N . PRO A 1 121 ? -0.208 1.354 15.987 1.00 79.94 121 PRO A N 1
ATOM 823 C CA . PRO A 1 121 ? 0.201 2.403 15.062 1.00 79.94 121 PRO A CA 1
ATOM 824 C C . PRO A 1 121 ? 0.337 3.773 15.741 1.00 79.94 121 PRO A C 1
ATOM 826 O O . PRO A 1 121 ? -0.391 4.081 16.690 1.00 79.94 121 PRO A O 1
ATOM 829 N N . THR A 1 122 ? 1.203 4.615 15.179 1.00 85.12 122 THR A N 1
ATOM 830 C CA . THR A 1 122 ? 1.211 6.067 15.403 1.00 85.12 122 THR A CA 1
ATOM 831 C C . THR A 1 122 ? 0.623 6.734 14.168 1.00 85.12 122 THR A C 1
ATOM 833 O O . THR A 1 122 ? 1.117 6.506 13.065 1.00 85.12 122 THR A O 1
ATOM 836 N N . VAL A 1 123 ? -0.446 7.512 14.331 1.00 81.31 123 VAL A N 1
ATOM 837 C CA . VAL A 1 123 ? -1.170 8.134 13.217 1.00 81.31 123 VAL A CA 1
ATOM 838 C C . VAL A 1 123 ? -1.394 9.622 13.485 1.00 81.31 123 VAL A C 1
ATOM 840 O O . VAL A 1 123 ? -2.027 9.973 14.478 1.00 81.31 123 VAL A O 1
ATOM 843 N N . GLU A 1 124 ? -0.929 10.483 12.584 1.00 81.69 124 GLU A N 1
ATOM 844 C CA . GLU A 1 124 ? -1.178 11.929 12.600 1.00 81.69 124 GLU A CA 1
ATOM 845 C C . GLU A 1 124 ? -2.025 12.335 11.392 1.00 81.69 124 GLU A C 1
ATOM 847 O O . GLU A 1 124 ? -1.777 11.900 10.264 1.00 81.69 124 GLU A O 1
ATOM 852 N N . ILE A 1 125 ? -3.079 13.119 11.633 1.00 75.12 125 ILE A N 1
ATOM 853 C CA . ILE A 1 125 ? -4.080 13.456 10.622 1.00 75.12 125 ILE A CA 1
ATOM 854 C C . ILE A 1 125 ? -4.458 14.933 10.671 1.00 75.12 125 ILE A C 1
ATOM 856 O O . ILE A 1 125 ? -4.943 15.428 11.693 1.00 75.12 125 ILE A O 1
ATOM 860 N N . ALA A 1 126 ? -4.443 15.586 9.509 1.00 73.94 126 ALA A N 1
ATOM 861 C CA . ALA A 1 126 ? -5.006 16.921 9.371 1.00 73.94 126 ALA A CA 1
ATOM 862 C C . ALA A 1 126 ? -6.528 16.932 9.089 1.00 73.94 126 ALA A C 1
ATOM 864 O O . ALA A 1 126 ? -7.269 17.505 9.891 1.00 73.94 126 ALA A O 1
ATOM 865 N N . LEU A 1 127 ? -7.046 16.356 7.986 1.00 74.50 127 LEU A N 1
ATOM 866 C CA . LEU A 1 127 ? -8.442 16.634 7.582 1.00 74.50 127 LEU A CA 1
ATOM 867 C C . LEU A 1 127 ? -9.195 15.503 6.837 1.00 74.50 127 LEU A C 1
ATOM 869 O O . LEU A 1 127 ? -8.683 14.906 5.890 1.00 74.50 127 LEU A O 1
ATOM 873 N N . ASN A 1 128 ? -10.469 15.281 7.211 1.00 73.75 128 ASN A N 1
ATOM 874 C CA . ASN A 1 128 ? -11.434 14.374 6.552 1.00 73.75 128 ASN A CA 1
ATOM 875 C C . ASN A 1 128 ? -10.979 12.909 6.416 1.00 73.75 128 ASN A C 1
ATOM 877 O O . ASN A 1 128 ? -10.976 12.362 5.315 1.00 73.75 128 ASN A O 1
ATOM 881 N N . THR A 1 129 ? -10.618 12.228 7.500 1.00 71.56 129 THR A N 1
ATOM 882 C CA . THR A 1 129 ? -10.146 10.833 7.402 1.00 71.56 129 THR A CA 1
ATOM 883 C C . THR A 1 129 ? -10.993 9.839 8.186 1.00 71.56 129 THR A C 1
ATOM 885 O O . THR A 1 129 ? -11.686 10.178 9.151 1.00 71.56 129 THR A O 1
ATOM 888 N N . THR A 1 130 ? -10.935 8.583 7.748 1.00 79.75 130 THR A N 1
ATOM 889 C CA . THR A 1 130 ? -11.464 7.429 8.477 1.00 79.75 130 THR A CA 1
ATOM 890 C C . THR A 1 130 ? -10.306 6.541 8.902 1.00 79.75 130 THR A C 1
ATOM 892 O O . THR A 1 130 ? -9.543 6.077 8.057 1.00 79.75 130 THR A O 1
ATOM 895 N N . VAL A 1 131 ? -10.183 6.273 10.200 1.00 77.69 131 VAL A N 1
ATOM 896 C CA . VAL A 1 131 ? -9.090 5.455 10.741 1.00 77.69 131 VAL A CA 1
ATOM 897 C C . VAL A 1 131 ? -9.626 4.275 11.535 1.00 77.69 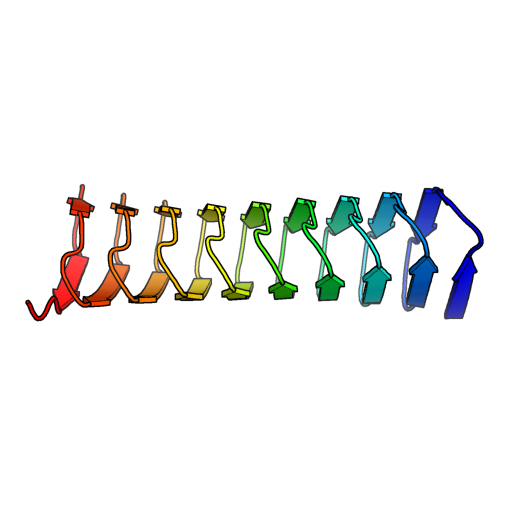131 VAL A C 1
ATOM 899 O O . VAL A 1 131 ? -10.402 4.444 12.474 1.00 77.69 131 VAL A O 1
ATOM 902 N N . ALA A 1 132 ? -9.166 3.081 11.167 1.00 82.62 132 ALA A N 1
ATOM 903 C CA . ALA A 1 132 ? -9.303 1.842 11.916 1.00 82.62 132 ALA A CA 1
ATOM 904 C C . ALA A 1 132 ? -7.916 1.418 12.422 1.00 82.62 132 ALA A C 1
ATOM 906 O O . ALA A 1 132 ? -7.065 0.977 11.646 1.00 82.62 132 ALA A O 1
ATOM 907 N N . ALA A 1 133 ? -7.673 1.584 13.722 1.00 79.81 133 ALA A N 1
ATOM 908 C CA . ALA A 1 133 ? -6.347 1.417 14.312 1.00 79.81 133 ALA A CA 1
ATOM 909 C C . ALA A 1 133 ? -6.409 0.568 15.589 1.00 79.81 133 ALA A C 1
ATOM 911 O O . ALA A 1 133 ? -7.075 0.942 16.553 1.00 79.81 133 ALA A O 1
ATOM 912 N N . THR A 1 134 ? -5.757 -0.598 15.592 1.00 75.31 134 THR A N 1
ATOM 913 C CA . THR A 1 134 ? -5.911 -1.601 16.668 1.00 75.31 134 THR A CA 1
ATOM 914 C C . THR A 1 134 ? -4.702 -2.522 16.777 1.00 75.31 134 THR A C 1
ATOM 916 O O . THR A 1 134 ? -4.120 -2.831 15.743 1.00 75.31 134 THR A O 1
ATOM 919 N N . PRO A 1 135 ? -4.429 -3.132 17.938 1.00 72.62 135 PRO A N 1
ATOM 920 C CA . PRO A 1 135 ? -4.658 -2.619 19.291 1.00 72.62 135 PRO A CA 1
ATOM 921 C C . PRO A 1 135 ? -3.739 -1.425 19.616 1.00 72.62 135 PRO A C 1
ATOM 923 O O . PRO A 1 135 ? -2.746 -1.208 18.925 1.00 72.62 135 PRO A O 1
ATOM 926 N N . SER A 1 136 ? -4.049 -0.684 20.687 1.00 78.00 136 SER A N 1
ATOM 927 C CA . SER A 1 136 ? -3.193 0.364 21.299 1.00 78.00 136 SER A CA 1
ATOM 928 C C . SER A 1 136 ? -2.640 1.469 20.368 1.00 78.00 136 SER A C 1
ATOM 930 O O . SER A 1 136 ? -1.426 1.687 20.341 1.00 78.00 136 SER A O 1
ATOM 932 N N . PRO A 1 137 ? -3.480 2.187 19.600 1.00 80.44 137 PRO A N 1
ATOM 933 C CA . PRO A 1 137 ? -3.000 3.249 18.720 1.00 80.44 137 PRO A CA 1
ATOM 934 C C . PRO A 1 137 ? -2.685 4.555 19.467 1.00 80.44 137 PRO A C 1
ATOM 936 O O . PRO A 1 137 ? -3.336 4.890 20.457 1.00 80.44 137 PRO A O 1
ATOM 939 N N . THR A 1 138 ? -1.740 5.330 18.933 1.00 84.69 138 THR A N 1
ATOM 940 C CA . THR A 1 138 ? -1.583 6.763 19.234 1.00 84.69 138 THR A CA 1
ATOM 941 C C . THR A 1 138 ? -2.107 7.550 18.038 1.00 84.69 138 THR A C 1
ATOM 943 O O . THR A 1 138 ? -1.615 7.346 16.930 1.00 84.69 138 THR A O 1
ATOM 946 N N . VAL A 1 139 ? -3.125 8.395 18.234 1.00 79.56 139 VAL A N 1
ATOM 947 C CA . VAL A 1 139 ? -3.783 9.130 17.139 1.00 79.56 139 VAL A CA 1
ATOM 948 C C . VAL A 1 139 ? -3.903 10.615 17.479 1.00 79.56 139 VAL A C 1
ATOM 950 O O . VAL A 1 139 ? -4.503 10.956 18.500 1.00 79.56 139 VAL A O 1
ATOM 953 N N . GLU A 1 140 ? -3.383 11.478 16.606 1.00 80.56 140 GLU A N 1
ATOM 954 C CA . GLU A 1 140 ? -3.533 12.937 16.659 1.00 80.56 140 GLU A CA 1
ATOM 955 C C . GLU A 1 140 ? -4.339 13.444 15.452 1.00 80.56 140 GLU A C 1
ATOM 957 O O . GLU A 1 140 ? -4.194 12.945 14.336 1.00 80.56 140 GLU A O 1
ATOM 962 N N . ILE A 1 141 ? -5.259 14.386 15.694 1.00 74.00 141 ILE A N 1
ATOM 963 C CA . ILE A 1 141 ? -6.296 14.796 14.738 1.00 74.00 141 ILE A CA 1
ATOM 964 C C . ILE A 1 141 ? -6.504 16.304 14.799 1.00 74.00 141 ILE A C 1
ATOM 966 O O . ILE A 1 141 ? -6.811 16.833 15.870 1.00 74.00 141 ILE A O 1
ATOM 970 N N . ALA A 1 142 ? -6.505 16.963 13.638 1.00 74.81 142 ALA A N 1
ATOM 971 C CA . ALA A 1 142 ? -6.927 18.357 13.538 1.00 74.81 142 ALA A CA 1
ATOM 972 C C . ALA A 1 142 ? -8.440 18.535 13.260 1.00 74.81 142 ALA A C 1
ATOM 974 O O . ALA A 1 142 ? -9.101 19.218 14.045 1.00 74.81 142 ALA A O 1
ATOM 975 N N . LEU A 1 143 ? -9.031 17.972 12.182 1.00 72.69 143 LEU A N 1
ATOM 976 C CA . LEU A 1 143 ? -10.428 18.272 11.780 1.00 72.69 143 LEU A CA 1
ATOM 977 C C . LEU A 1 143 ? -11.201 17.134 11.057 1.00 72.69 143 LEU A C 1
ATOM 979 O O . LEU A 1 143 ? -10.697 16.488 10.143 1.00 72.69 143 LEU A O 1
ATOM 983 N N . ASN A 1 144 ? -12.497 16.990 11.389 1.00 73.12 144 ASN A N 1
ATOM 984 C CA . ASN A 1 144 ? -13.511 16.135 10.729 1.00 73.12 144 ASN A CA 1
ATOM 985 C C . ASN A 1 144 ? -13.077 14.683 10.441 1.00 73.12 144 ASN A C 1
ATOM 987 O O . ASN A 1 144 ? -13.092 14.221 9.304 1.00 73.12 144 ASN A O 1
ATOM 991 N N . THR A 1 145 ? -12.709 13.944 11.478 1.00 70.69 145 THR A N 1
ATOM 992 C CA . THR A 1 145 ? -12.255 12.551 11.361 1.00 70.69 145 THR A CA 1
ATOM 993 C C . THR A 1 145 ? -13.159 11.586 12.109 1.00 70.69 145 THR A C 1
ATOM 995 O O . THR A 1 145 ? -13.626 11.884 13.210 1.00 70.69 145 THR A O 1
ATOM 998 N N . THR A 1 146 ? -13.320 10.384 11.561 1.00 78.88 146 THR A N 1
ATOM 999 C CA . THR A 1 146 ? -13.932 9.253 12.266 1.00 78.88 146 THR A CA 1
ATOM 1000 C C . THR A 1 146 ? -12.848 8.261 12.665 1.00 78.88 146 THR A C 1
ATOM 1002 O O . THR A 1 146 ? -12.136 7.747 11.805 1.00 78.88 146 THR A O 1
ATOM 1005 N N . VAL A 1 147 ? -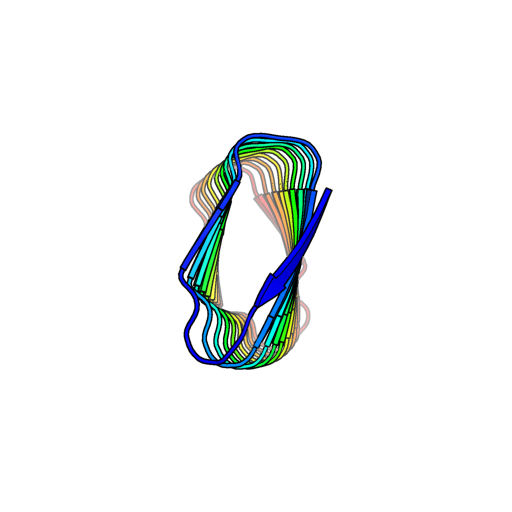12.740 7.963 13.961 1.00 77.81 147 VAL A N 1
ATOM 1006 C CA . VAL A 1 147 ? -11.771 6.987 14.479 1.00 77.81 147 VAL A CA 1
ATOM 1007 C C . VAL A 1 147 ? -12.495 5.826 15.139 1.00 77.81 147 VAL A C 1
ATOM 1009 O O . VAL A 1 147 ? -13.287 6.014 16.062 1.00 77.81 147 VAL A O 1
ATOM 1012 N N . ALA A 1 148 ? -12.185 4.618 14.677 1.00 80.94 148 ALA A N 1
ATOM 1013 C CA . ALA A 1 148 ? -12.531 3.365 15.320 1.00 80.94 148 ALA A CA 1
ATOM 1014 C C . ALA A 1 148 ? -11.247 2.729 15.868 1.00 80.94 148 ALA A C 1
ATOM 1016 O O . ALA A 1 148 ? -10.444 2.161 15.126 1.00 80.94 148 ALA A O 1
ATOM 1017 N N . ALA A 1 149 ? -11.055 2.839 17.180 1.00 73.00 149 ALA A N 1
ATOM 1018 C CA . ALA A 1 149 ? -9.974 2.176 17.895 1.00 73.00 149 ALA A CA 1
ATOM 1019 C C . ALA A 1 149 ? -10.571 1.159 18.868 1.00 73.00 149 ALA A C 1
ATOM 1021 O O . ALA A 1 149 ? -11.445 1.497 19.669 1.00 73.00 149 ALA A O 1
ATOM 1022 N N . THR A 1 150 ? -10.105 -0.084 18.797 1.00 66.38 150 THR A N 1
ATOM 1023 C CA . THR A 1 150 ? -10.373 -1.096 19.822 1.00 66.38 150 THR A CA 1
ATOM 1024 C C . THR A 1 150 ? -9.101 -1.317 20.637 1.00 66.38 150 THR A C 1
ATOM 1026 O O . THR A 1 150 ? -8.017 -1.334 20.041 1.00 66.38 150 THR A O 1
ATOM 1029 N N . PRO A 1 151 ? -9.213 -1.453 21.970 1.00 58.50 151 PRO A N 1
ATOM 1030 C CA . PRO A 1 151 ? -8.072 -1.743 22.832 1.00 58.50 151 PRO A CA 1
ATOM 1031 C C . PRO A 1 151 ? -7.352 -3.035 22.437 1.00 58.50 151 PRO A C 1
ATOM 1033 O O . PRO A 1 151 ? -8.024 -3.973 21.947 1.00 58.50 151 PRO A O 1
#

Foldseek 3Di:
DEDEEDDAEEAEEEDDYEYDYDDAYEYEYEEDYEYDYDDAYEYAYEYQYEYDYDDAYEEEYEECYEYDYDDAYEYEYEYNYEYDYDDAYEYEYEYNYEYDYDDAYEYEYEYAYEYEYDDAYEYEYEDNYEYEYDDNYHYHYHDDYHYDYDD

Secondary structure (DSSP, 8-state):
-EEEE-SS-EEEE-SSEEEEE-SS-EEEEEEEEEEEE-SS-EEEEEEEEEEEE-SS-EEEEEES-EEEE-SS-EEEEEES-EEEE-SS-EEEEEES-EEEE-SS-EEEEEES-EEEE-SS-EEEEEES-EEEE-SS-EEEEEES-EEEE--

Sequence (151 aa):
TTVAATPSPTVEIALDTTVAATPSPTVEIALDTTVAATPSPTVEIALNTTVAATPSPTVELALNTTVAATPSPTVELALNTTVAATPSPTVEIALNTTVAATPSPTVEIALNTTVAATPSPTVEIALNTTVAATPSPTVEIALNTTVAATP

pLDDT: mean 79.22, std 4.66, range [58.5, 88.44]